Protein AF-A0A920NPB8-F1 (afdb_monomer_lite)

Foldseek 3Di:
DDPVVVVVVVVVVVVVQVVCCVVCVVVVDDGDDDDAAAEPDPVCPVHRPPSCPVHYHYDPDDD

Structure (mmCIF, N/CA/C/O backbone):
data_AF-A0A920NPB8-F1
#
_entry.id   AF-A0A920NPB8-F1
#
loop_
_atom_site.group_PDB
_atom_site.id
_atom_site.type_symbol
_atom_site.label_atom_id
_atom_site.label_alt_id
_atom_site.label_comp_id
_atom_site.label_asym_id
_atom_site.label_entity_id
_atom_site.label_seq_id
_atom_site.pdbx_PDB_ins_code
_atom_site.Cartn_x
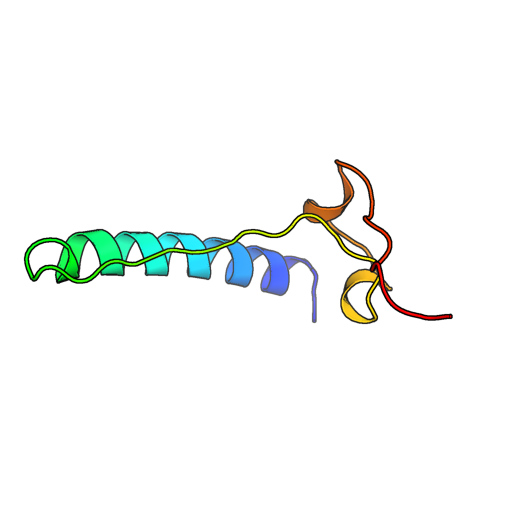_atom_site.Cartn_y
_atom_site.Cartn_z
_atom_site.occupancy
_atom_site.B_iso_or_equiv
_atom_site.auth_seq_id
_atom_site.auth_comp_id
_atom_site.auth_asym_id
_atom_site.auth_atom_id
_atom_site.pdbx_PDB_model_num
ATOM 1 N N . MET A 1 1 ? 13.267 10.292 -13.043 1.00 60.34 1 MET A N 1
ATOM 2 C CA . MET A 1 1 ? 13.185 10.235 -11.564 1.00 60.34 1 MET A CA 1
ATOM 3 C C . MET A 1 1 ? 14.221 9.226 -11.126 1.00 60.34 1 MET A C 1
ATOM 5 O O . MET A 1 1 ? 14.248 8.160 -11.727 1.00 60.34 1 MET A O 1
ATOM 9 N N . ASP A 1 2 ? 15.100 9.537 -10.178 1.00 81.12 2 ASP A N 1
ATOM 10 C CA . ASP A 1 2 ? 16.082 8.540 -9.753 1.00 81.12 2 ASP A CA 1
ATOM 11 C C . ASP A 1 2 ? 15.384 7.368 -9.010 1.00 81.12 2 ASP A C 1
ATOM 13 O O . ASP A 1 2 ? 14.355 7.576 -8.350 1.00 81.12 2 ASP A O 1
ATOM 17 N N . PRO A 1 3 ? 15.893 6.123 -9.125 1.00 72.50 3 PRO A N 1
ATOM 18 C CA . PRO A 1 3 ? 15.263 4.943 -8.522 1.00 72.50 3 PRO A CA 1
ATOM 19 C C . PRO A 1 3 ? 15.120 5.020 -6.996 1.00 72.50 3 PRO A C 1
ATOM 21 O O . PRO A 1 3 ? 14.204 4.417 -6.429 1.00 72.50 3 PRO A O 1
ATOM 24 N N . LEU A 1 4 ? 16.008 5.764 -6.327 1.00 79.50 4 LEU A N 1
ATOM 25 C CA . LEU A 1 4 ? 15.991 5.934 -4.876 1.00 79.50 4 LEU A CA 1
ATOM 26 C C . LEU A 1 4 ? 14.797 6.793 -4.460 1.00 79.50 4 LEU A C 1
ATOM 28 O O . LEU A 1 4 ? 14.010 6.366 -3.617 1.00 79.50 4 LEU A O 1
ATOM 32 N N . THR A 1 5 ? 14.592 7.942 -5.105 1.00 83.12 5 THR A N 1
ATOM 33 C CA . THR A 1 5 ? 13.457 8.826 -4.823 1.00 83.12 5 THR A CA 1
ATOM 34 C C . THR A 1 5 ? 12.131 8.126 -5.127 1.00 83.12 5 THR A C 1
ATOM 36 O O . THR A 1 5 ? 11.203 8.219 -4.328 1.00 83.12 5 THR A O 1
ATOM 39 N N . TYR A 1 6 ? 12.037 7.333 -6.203 1.00 77.75 6 TYR A N 1
ATOM 40 C CA . TYR A 1 6 ? 10.833 6.535 -6.483 1.00 77.75 6 TYR A CA 1
ATOM 41 C C . TYR A 1 6 ? 10.535 5.511 -5.375 1.00 77.75 6 TYR A C 1
ATOM 43 O O . TYR A 1 6 ? 9.397 5.416 -4.910 1.00 77.75 6 TYR A O 1
ATOM 51 N N . SER A 1 7 ? 11.551 4.772 -4.916 1.00 81.94 7 SER A N 1
ATOM 52 C CA . SER A 1 7 ? 11.400 3.780 -3.844 1.00 81.94 7 SER A CA 1
ATOM 53 C C . SER A 1 7 ? 11.007 4.423 -2.509 1.00 81.94 7 SER A C 1
ATOM 55 O O . SER A 1 7 ? 10.103 3.932 -1.828 1.00 81.94 7 SER A O 1
ATOM 57 N N . VAL A 1 8 ? 11.620 5.561 -2.162 1.00 85.88 8 VAL A N 1
ATOM 58 C CA . VAL A 1 8 ? 11.282 6.340 -0.960 1.00 85.88 8 VAL A CA 1
ATOM 59 C C . VAL A 1 8 ? 9.835 6.814 -1.022 1.00 85.88 8 VAL A C 1
ATOM 61 O O . VAL A 1 8 ? 9.081 6.613 -0.073 1.00 85.88 8 VAL A O 1
ATOM 64 N N . THR A 1 9 ? 9.409 7.385 -2.151 1.00 84.81 9 THR A N 1
ATOM 65 C CA . THR A 1 9 ? 8.023 7.837 -2.312 1.00 84.81 9 THR A CA 1
ATOM 66 C C . THR A 1 9 ? 7.032 6.668 -2.251 1.00 84.81 9 THR A C 1
ATOM 68 O O . THR A 1 9 ? 5.979 6.810 -1.635 1.00 84.81 9 THR A O 1
ATOM 71 N N . LYS A 1 10 ? 7.359 5.490 -2.807 1.00 84.56 10 LYS A N 1
ATOM 72 C CA . LYS A 1 10 ? 6.508 4.287 -2.706 1.00 84.56 10 LYS A CA 1
ATOM 73 C C . LYS A 1 10 ? 6.305 3.830 -1.261 1.00 84.56 10 LYS A C 1
ATOM 75 O O . LYS A 1 10 ? 5.170 3.561 -0.878 1.00 84.56 10 LYS A O 1
ATOM 80 N N . HIS A 1 11 ? 7.366 3.788 -0.456 1.00 84.75 11 HIS A N 1
ATOM 81 C CA . HIS A 1 11 ? 7.260 3.427 0.962 1.00 84.75 11 HIS A CA 1
ATOM 82 C C . HIS A 1 11 ? 6.529 4.502 1.777 1.00 84.75 11 HIS A C 1
ATOM 84 O O . HIS A 1 11 ? 5.680 4.171 2.602 1.00 84.75 11 HIS A O 1
ATOM 90 N N . ALA A 1 12 ? 6.781 5.785 1.498 1.00 88.31 12 ALA A N 1
ATOM 91 C CA . ALA A 1 12 ? 6.112 6.895 2.174 1.00 88.31 12 ALA A CA 1
ATOM 92 C C . ALA A 1 12 ? 4.584 6.849 2.008 1.00 88.31 12 ALA A C 1
ATOM 94 O O . ALA A 1 12 ? 3.852 7.140 2.951 1.00 88.31 12 ALA A O 1
ATOM 95 N N . VAL A 1 13 ? 4.094 6.439 0.833 1.00 87.00 13 VAL A N 1
ATOM 96 C CA . VAL A 1 13 ? 2.654 6.279 0.577 1.00 87.00 13 VAL A CA 1
ATOM 97 C C . VAL A 1 13 ? 2.031 5.201 1.469 1.00 87.00 13 VAL A C 1
ATOM 99 O O . VAL A 1 13 ? 0.931 5.409 1.978 1.00 87.00 13 VAL A O 1
ATOM 102 N N . VAL A 1 14 ? 2.724 4.081 1.700 1.00 89.00 14 VAL A N 1
ATOM 103 C CA . VAL A 1 14 ? 2.235 3.008 2.584 1.00 89.00 14 VAL A CA 1
ATOM 104 C C . VAL A 1 14 ? 2.155 3.505 4.028 1.00 89.00 14 VAL A C 1
ATOM 106 O O . VAL A 1 14 ? 1.089 3.433 4.637 1.00 89.00 14 VAL A O 1
ATOM 109 N N . SER A 1 15 ? 3.230 4.107 4.545 1.00 86.62 15 SER A N 1
ATOM 110 C CA . SER A 1 15 ? 3.247 4.651 5.911 1.00 86.62 15 SER A CA 1
ATOM 111 C C . SER A 1 15 ? 2.212 5.762 6.116 1.00 86.62 15 SER A C 1
ATOM 113 O O . SER A 1 15 ? 1.593 5.857 7.177 1.00 86.62 15 SER A O 1
ATOM 115 N N . LEU A 1 16 ? 1.968 6.591 5.096 1.00 87.88 16 LEU A N 1
ATOM 116 C CA . LEU A 1 16 ? 0.919 7.607 5.141 1.00 87.88 16 LEU A CA 1
ATOM 117 C C . LEU A 1 16 ? -0.479 6.976 5.200 1.00 87.88 16 LEU A C 1
ATOM 119 O O . LEU A 1 16 ? -1.318 7.414 5.989 1.00 87.88 16 LEU A O 1
ATOM 123 N N . ALA A 1 17 ? -0.737 5.942 4.396 1.00 88.12 17 ALA A N 1
ATOM 124 C CA . ALA A 1 17 ? -2.012 5.230 4.407 1.00 88.12 17 ALA A CA 1
ATOM 125 C C . ALA A 1 17 ? -2.285 4.566 5.769 1.00 88.12 17 ALA A C 1
ATOM 127 O O . ALA A 1 17 ? -3.406 4.643 6.279 1.00 88.12 17 ALA A O 1
ATOM 128 N N . GLU A 1 18 ? -1.264 3.977 6.393 1.00 89.25 18 GLU A N 1
ATOM 129 C CA . GLU A 1 18 ? -1.346 3.410 7.744 1.00 89.25 18 GLU A CA 1
ATOM 130 C C . GLU A 1 18 ? -1.656 4.477 8.793 1.00 89.25 18 GLU A C 1
ATOM 132 O O . GLU A 1 18 ? -2.566 4.308 9.610 1.00 89.25 18 GLU A O 1
ATOM 137 N N . TRP A 1 19 ? -0.959 5.613 8.743 1.00 91.50 19 TRP A N 1
ATOM 138 C CA . TRP A 1 19 ? -1.214 6.716 9.662 1.00 91.50 19 TRP A CA 1
ATOM 139 C C . TRP A 1 19 ? -2.644 7.256 9.532 1.00 91.50 19 TRP A C 1
ATOM 141 O O . TRP A 1 19 ? -3.311 7.489 10.544 1.00 91.50 19 TRP A O 1
ATOM 151 N N . LEU A 1 20 ? -3.158 7.393 8.305 1.00 88.19 20 LEU A N 1
ATOM 152 C CA . LEU A 1 20 ? -4.541 7.808 8.065 1.00 88.19 20 LEU A CA 1
ATOM 153 C C . LEU A 1 20 ? -5.542 6.775 8.597 1.00 88.19 20 LEU A C 1
ATOM 155 O O . LEU A 1 20 ? -6.537 7.145 9.221 1.00 88.19 20 LEU A O 1
ATOM 159 N N . LYS A 1 21 ? -5.269 5.479 8.409 1.00 88.25 21 LYS A N 1
ATOM 160 C CA . LYS A 1 21 ? -6.096 4.391 8.947 1.00 88.25 21 LYS A CA 1
ATOM 161 C C . LYS A 1 21 ? -6.147 4.428 10.476 1.00 88.25 21 LYS A C 1
ATOM 163 O O . LYS A 1 21 ? -7.221 4.253 11.043 1.00 88.25 21 LYS A O 1
ATOM 168 N N . ILE A 1 22 ? -5.023 4.676 11.146 1.00 88.56 22 ILE A N 1
ATOM 169 C CA . ILE A 1 22 ? -4.953 4.775 12.613 1.00 88.56 22 ILE A CA 1
ATOM 170 C C . ILE A 1 22 ? -5.695 6.021 13.108 1.00 88.56 22 ILE A C 1
ATOM 172 O O . ILE A 1 22 ? -6.513 5.934 14.025 1.00 88.56 22 ILE A O 1
ATOM 176 N N . THR A 1 23 ? -5.436 7.168 12.480 1.00 90.94 23 THR A N 1
ATOM 177 C CA . THR A 1 23 ? -5.961 8.472 12.904 1.00 90.94 23 THR A CA 1
ATOM 178 C C . THR A 1 23 ? -7.467 8.583 12.675 1.00 90.94 23 THR A C 1
ATOM 180 O O . THR A 1 23 ? -8.199 9.035 13.554 1.00 90.94 23 THR A O 1
ATOM 183 N N . TYR A 1 24 ? -7.950 8.129 11.516 1.00 87.75 24 TYR A N 1
ATOM 184 C CA . TYR A 1 24 ? -9.341 8.312 11.100 1.00 87.75 24 TYR A CA 1
ATOM 185 C C . TYR A 1 24 ? -10.179 7.028 11.125 1.00 87.75 24 TYR A C 1
ATOM 187 O O . TYR A 1 24 ? -11.401 7.089 10.981 1.00 87.75 24 TYR A O 1
ATOM 195 N N . GLY A 1 25 ? -9.570 5.867 11.380 1.00 84.69 25 GLY A N 1
ATOM 196 C CA . GLY A 1 25 ? -10.282 4.588 11.413 1.00 84.69 25 GLY A CA 1
ATOM 197 C C . GLY A 1 25 ? -11.365 4.526 12.488 1.00 84.69 25 GLY A C 1
ATOM 198 O O . GLY A 1 25 ? -12.429 3.961 12.253 1.00 84.69 25 GLY A O 1
ATOM 199 N N . LYS A 1 26 ? -11.150 5.178 13.640 1.00 84.50 26 LYS A N 1
ATOM 200 C CA . LYS A 1 26 ? -12.163 5.275 14.709 1.00 84.50 26 LYS A CA 1
ATOM 201 C C . LYS A 1 26 ? -13.353 6.172 14.348 1.00 84.50 26 LYS A C 1
ATOM 203 O O . LYS A 1 26 ? -14.398 6.054 14.974 1.00 84.50 26 LYS A O 1
ATOM 208 N N . MET A 1 27 ? -13.211 7.031 13.338 1.00 89.31 27 MET A N 1
ATOM 209 C CA . MET A 1 27 ? -14.289 7.871 12.798 1.00 89.31 27 MET A CA 1
ATOM 210 C C . MET A 1 27 ? -15.026 7.201 11.627 1.00 89.31 27 MET A C 1
ATOM 212 O O . MET A 1 27 ? -15.816 7.843 10.945 1.00 89.31 27 MET A O 1
ATOM 216 N N . GLY A 1 28 ? -14.765 5.913 11.376 1.00 85.12 28 GLY A N 1
ATOM 217 C CA . GLY A 1 28 ? -15.404 5.152 10.303 1.00 85.12 28 GLY A CA 1
ATOM 218 C C . GLY A 1 28 ? -14.782 5.356 8.917 1.00 85.12 28 GLY A C 1
ATOM 219 O O . GLY A 1 28 ? -15.331 4.856 7.939 1.00 85.12 28 GLY A O 1
ATOM 220 N N . ILE A 1 29 ? -13.640 6.047 8.802 1.00 85.88 29 ILE A N 1
ATOM 221 C CA . ILE A 1 29 ? -12.975 6.267 7.509 1.00 85.88 29 ILE A CA 1
ATOM 222 C C . ILE A 1 29 ? -12.112 5.053 7.146 1.00 85.88 29 ILE A C 1
ATOM 224 O O . ILE A 1 29 ? -11.147 4.703 7.831 1.00 85.88 29 ILE A O 1
ATOM 228 N N . GLY A 1 30 ? -12.460 4.402 6.035 1.00 83.56 30 GLY A N 1
ATOM 229 C CA . GLY A 1 30 ? -11.677 3.325 5.441 1.00 83.56 30 GLY A CA 1
ATOM 230 C C . GLY A 1 30 ? -10.581 3.867 4.526 1.00 83.56 30 GLY A C 1
ATOM 231 O O . GLY A 1 30 ? -10.868 4.581 3.573 1.00 83.56 30 GLY A O 1
ATOM 232 N N . VAL A 1 31 ? -9.330 3.490 4.790 1.00 87.50 31 VAL A N 1
ATOM 233 C CA . VAL A 1 31 ? -8.180 3.785 3.923 1.00 87.50 31 VAL A CA 1
ATOM 234 C C . VAL A 1 31 ? -7.653 2.471 3.357 1.00 87.50 31 VAL A C 1
ATOM 236 O O . VAL A 1 31 ? -7.527 1.492 4.097 1.00 87.50 31 VAL A O 1
ATOM 239 N N . SER A 1 32 ? -7.367 2.448 2.055 1.00 84.88 32 SER A N 1
ATOM 240 C CA . SER A 1 32 ? -6.728 1.325 1.366 1.00 84.88 32 SER A CA 1
ATOM 241 C C . SER A 1 32 ? -5.676 1.855 0.396 1.00 84.88 32 SER A C 1
ATOM 243 O O . SER A 1 32 ? -5.882 2.896 -0.228 1.00 84.88 32 SER A O 1
ATOM 245 N N . CYS A 1 33 ? -4.551 1.152 0.277 1.00 83.31 33 CYS A N 1
ATOM 246 C CA . CYS A 1 33 ? -3.573 1.382 -0.778 1.00 83.31 33 CYS A CA 1
ATOM 247 C C . CYS A 1 33 ? -3.416 0.096 -1.589 1.00 83.31 33 CYS A C 1
ATOM 249 O O . CYS A 1 33 ? -3.276 -0.989 -1.024 1.00 83.31 33 CYS A O 1
ATOM 251 N N . LEU A 1 34 ? -3.432 0.215 -2.914 1.00 80.44 34 LEU A N 1
ATOM 252 C CA . LEU A 1 34 ? -3.126 -0.895 -3.805 1.00 80.44 34 LEU A CA 1
ATOM 253 C C . LEU A 1 34 ? -1.677 -0.750 -4.272 1.00 80.44 34 LEU A C 1
ATOM 255 O 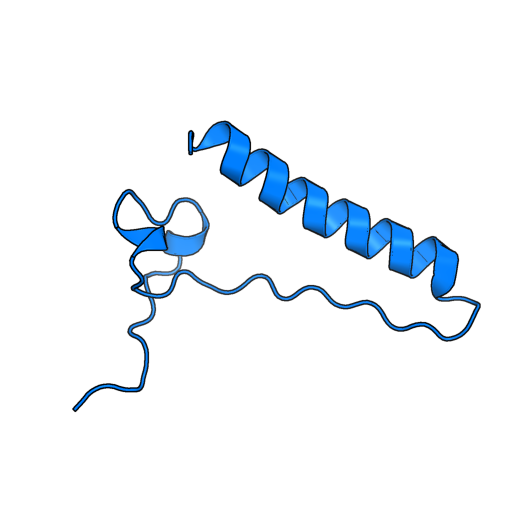O . LEU A 1 34 ? -1.320 0.268 -4.865 1.00 80.44 34 LEU A O 1
ATOM 259 N N . CYS A 1 35 ? -0.861 -1.771 -4.019 1.00 78.94 35 CYS A N 1
ATOM 260 C CA . CYS A 1 35 ? 0.491 -1.888 -4.558 1.00 78.94 35 CYS A CA 1
ATOM 261 C C . CYS A 1 35 ? 0.441 -2.828 -5.772 1.00 78.94 35 CYS A C 1
ATOM 263 O O . CYS A 1 35 ? 0.499 -4.043 -5.585 1.00 78.94 35 CYS A O 1
ATOM 265 N N . PRO A 1 36 ? 0.255 -2.307 -7.001 1.00 71.12 36 PRO A N 1
ATOM 266 C CA . PRO A 1 36 ? 0.147 -3.152 -8.182 1.00 71.12 36 PRO A CA 1
ATOM 267 C C . PRO A 1 36 ? 1.486 -3.825 -8.507 1.00 71.12 36 PRO A C 1
ATOM 269 O O . PRO A 1 36 ? 2.551 -3.225 -8.337 1.00 71.12 36 PRO A O 1
ATOM 272 N N . GLN A 1 37 ? 1.408 -5.050 -9.031 1.00 75.12 37 GLN A N 1
ATOM 273 C CA . GLN A 1 37 ? 2.519 -5.727 -9.706 1.00 75.12 37 GLN A CA 1
ATOM 274 C C . GLN A 1 37 ? 2.970 -4.912 -10.936 1.00 75.12 37 GLN A C 1
A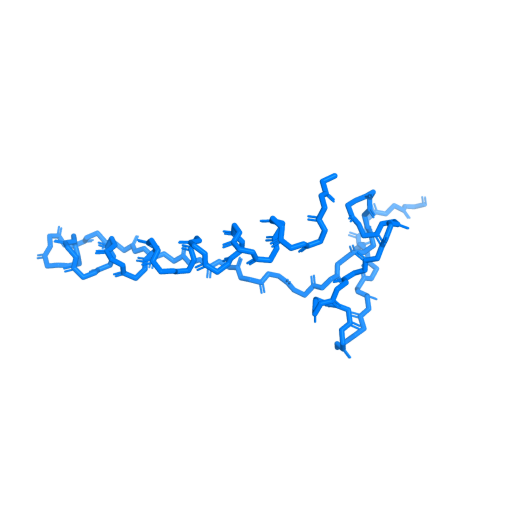TOM 276 O O . GLN A 1 37 ? 2.184 -4.121 -11.468 1.00 75.12 37 GLN A O 1
ATOM 281 N N . ALA A 1 38 ? 4.223 -5.059 -11.390 1.00 69.69 38 ALA A N 1
ATOM 282 C CA . ALA A 1 38 ? 4.694 -4.337 -12.572 1.00 69.69 38 ALA A CA 1
ATOM 283 C C . ALA A 1 38 ? 3.825 -4.660 -13.788 1.00 69.69 38 ALA A C 1
ATOM 285 O O . ALA A 1 38 ? 3.661 -5.818 -14.156 1.00 69.69 38 ALA A O 1
ATOM 286 N N . VAL A 1 39 ? 3.312 -3.618 -14.435 1.00 75.25 39 VAL A N 1
ATOM 287 C CA . VAL A 1 39 ? 2.584 -3.706 -15.703 1.00 75.25 39 VAL A CA 1
ATOM 288 C C . VAL A 1 39 ? 3.418 -3.019 -16.771 1.00 75.25 39 VAL A C 1
ATOM 290 O O . VAL A 1 39 ? 3.983 -1.955 -16.498 1.00 75.25 39 VAL A O 1
ATOM 293 N N . ARG A 1 40 ? 3.480 -3.589 -17.981 1.00 71.44 40 ARG A N 1
ATOM 294 C CA . ARG A 1 40 ? 4.202 -2.981 -19.106 1.00 71.44 40 ARG A CA 1
ATOM 295 C C . ARG A 1 40 ? 3.569 -1.632 -19.448 1.00 71.44 40 ARG A C 1
ATOM 297 O O . ARG A 1 40 ? 2.532 -1.547 -20.096 1.00 71.44 40 ARG A O 1
ATOM 304 N N . THR A 1 41 ? 4.208 -0.565 -18.991 1.00 76.44 41 THR A N 1
ATOM 305 C CA . THR A 1 41 ? 3.807 0.827 -19.214 1.00 76.44 41 THR A CA 1
ATOM 306 C C . THR A 1 41 ? 5.045 1.666 -19.519 1.00 76.44 41 THR A C 1
ATOM 308 O O . THR A 1 41 ? 6.176 1.226 -19.296 1.00 76.44 41 THR A O 1
ATOM 311 N N . ALA A 1 42 ? 4.856 2.910 -19.968 1.00 73.50 42 ALA A N 1
ATOM 312 C CA . ALA A 1 42 ? 5.968 3.850 -20.126 1.00 73.50 42 ALA A CA 1
ATOM 313 C C . ALA A 1 42 ? 6.752 4.063 -18.810 1.00 73.50 42 ALA A C 1
ATOM 315 O O . ALA A 1 42 ? 7.943 4.341 -18.847 1.00 73.50 42 ALA A O 1
ATOM 316 N N . MET A 1 43 ? 6.114 3.860 -17.646 1.00 70.25 43 MET A N 1
ATOM 317 C CA . MET A 1 43 ? 6.747 3.977 -16.324 1.00 70.25 43 MET A CA 1
ATOM 318 C C . MET A 1 43 ? 7.734 2.837 -16.020 1.00 70.25 43 MET A C 1
ATOM 320 O O . MET A 1 43 ? 8.670 3.039 -15.257 1.00 70.25 43 MET A O 1
ATOM 324 N N . THR A 1 44 ? 7.552 1.652 -16.611 1.00 69.12 44 THR A N 1
ATOM 325 C CA . THR A 1 44 ? 8.460 0.501 -16.438 1.00 69.12 44 THR A CA 1
ATOM 326 C C . THR A 1 44 ? 9.562 0.433 -17.500 1.00 69.12 44 THR A C 1
ATOM 328 O O . THR A 1 44 ? 10.389 -0.474 -17.450 1.00 69.12 44 THR A O 1
ATOM 331 N N . ALA A 1 45 ? 9.575 1.359 -18.470 1.00 65.25 45 ALA A N 1
ATOM 332 C CA . ALA A 1 45 ? 10.485 1.337 -19.620 1.00 65.25 45 ALA A CA 1
ATOM 333 C C . ALA A 1 45 ? 11.968 1.498 -19.236 1.00 65.25 45 ALA A C 1
ATOM 335 O O . ALA A 1 45 ? 12.831 0.933 -19.899 1.00 65.25 45 ALA A O 1
ATOM 336 N N . GLU A 1 46 ? 12.256 2.207 -18.141 1.00 64.50 46 GLU A N 1
ATOM 337 C CA . GLU A 1 46 ? 13.614 2.389 -17.598 1.00 64.50 46 GLU A CA 1
ATOM 338 C C . GLU A 1 46 ? 13.950 1.394 -16.466 1.00 64.50 46 GLU A C 1
ATOM 340 O O . GLU A 1 46 ? 15.004 1.488 -15.839 1.00 64.50 46 GLU A O 1
ATOM 345 N N . GLY A 1 47 ? 13.069 0.419 -16.206 1.00 63.47 47 GLY A N 1
ATOM 346 C CA . GLY A 1 47 ? 13.238 -0.611 -15.181 1.00 63.47 47 GLY A CA 1
ATOM 347 C C . GLY A 1 47 ? 12.006 -0.762 -14.287 1.00 63.47 47 GLY A C 1
ATOM 348 O O . GLY A 1 47 ? 11.461 0.209 -13.772 1.00 63.47 47 GLY A O 1
ATOM 349 N N . ALA A 1 48 ? 11.569 -2.004 -14.066 1.00 64.38 48 ALA A N 1
ATOM 350 C CA . ALA A 1 48 ? 10.402 -2.312 -13.232 1.00 64.38 48 ALA A CA 1
ATOM 351 C C . ALA A 1 48 ? 10.703 -2.334 -11.715 1.00 64.38 48 ALA A C 1
ATOM 353 O O . ALA A 1 48 ? 9.784 -2.457 -10.904 1.00 64.38 48 ALA A O 1
ATOM 354 N N . GLY A 1 49 ? 11.975 -2.212 -11.314 1.00 69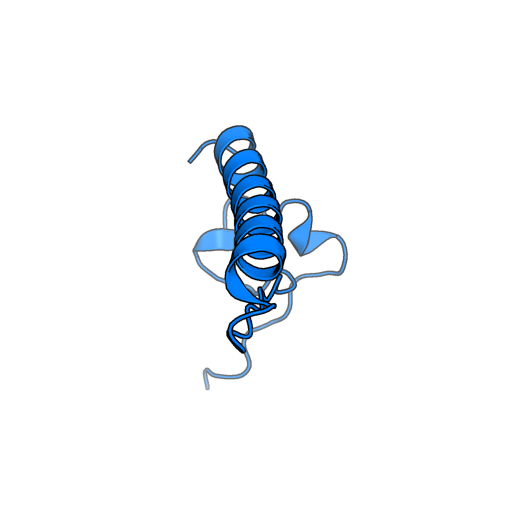.00 49 GLY A N 1
ATOM 355 C CA . GLY A 1 49 ? 12.397 -2.278 -9.911 1.00 69.00 49 GLY A CA 1
ATOM 356 C C . GLY A 1 49 ? 11.875 -3.533 -9.196 1.00 69.00 49 GLY A C 1
ATOM 357 O O . GLY A 1 49 ? 11.736 -4.593 -9.804 1.00 69.00 49 GLY A O 1
ATOM 358 N N . VAL A 1 50 ? 11.530 -3.401 -7.910 1.00 65.31 50 VAL A N 1
ATOM 359 C CA . VAL A 1 50 ? 10.934 -4.490 -7.107 1.00 65.31 50 VAL A CA 1
ATOM 360 C C . VAL A 1 50 ? 9.586 -4.948 -7.677 1.00 65.31 50 VAL A C 1
ATOM 362 O O . VAL A 1 50 ? 9.222 -6.102 -7.528 1.00 65.31 50 VAL A O 1
ATOM 365 N N . ALA A 1 51 ? 8.853 -4.097 -8.398 1.00 64.62 51 ALA A N 1
ATOM 366 C CA . ALA A 1 51 ? 7.575 -4.501 -8.981 1.00 64.62 51 ALA A CA 1
ATOM 367 C C . ALA A 1 51 ? 7.735 -5.559 -10.095 1.00 64.62 51 ALA A C 1
ATOM 369 O O . ALA A 1 51 ? 6.769 -6.250 -10.407 1.00 64.62 51 ALA A O 1
ATOM 370 N N . GLY A 1 52 ? 8.931 -5.686 -10.689 1.00 60.16 52 GLY A N 1
ATOM 371 C CA . GLY A 1 52 ? 9.240 -6.652 -11.748 1.00 60.16 52 GLY A CA 1
ATOM 372 C C . GLY A 1 52 ? 9.767 -8.007 -11.271 1.00 60.16 52 GLY A C 1
ATOM 373 O O . GLY A 1 52 ? 9.975 -8.875 -12.116 1.00 60.16 52 GLY A O 1
ATOM 374 N N . ILE A 1 53 ? 9.987 -8.207 -9.963 1.00 64.56 53 ILE A N 1
ATOM 375 C CA . ILE A 1 53 ? 10.514 -9.480 -9.430 1.00 64.56 53 ILE A CA 1
ATOM 376 C C . ILE A 1 53 ? 9.550 -10.654 -9.648 1.00 64.56 53 ILE A C 1
ATOM 378 O O . ILE A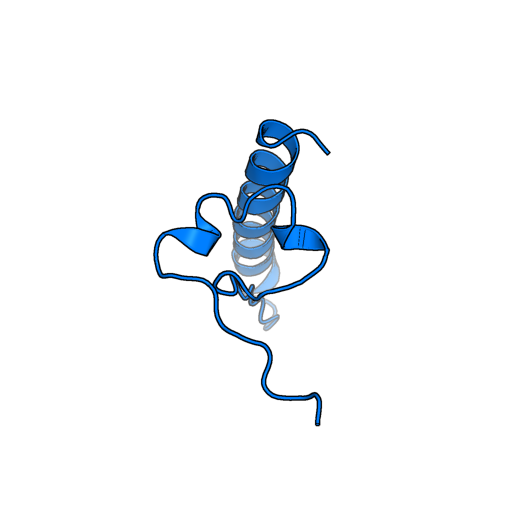 1 53 ? 10.007 -11.756 -9.930 1.00 64.56 53 ILE A O 1
ATOM 382 N N . ASP A 1 54 ? 8.240 -10.393 -9.627 1.00 61.94 54 ASP A N 1
ATOM 383 C CA . ASP A 1 54 ? 7.173 -11.363 -9.933 1.00 61.94 54 ASP A CA 1
ATOM 384 C C . ASP A 1 54 ? 6.759 -11.365 -11.421 1.00 61.94 54 ASP A C 1
ATOM 386 O O . ASP A 1 54 ? 5.727 -11.917 -11.806 1.00 61.94 54 ASP A O 1
ATOM 390 N N . GLY A 1 55 ? 7.568 -10.749 -12.288 1.00 69.00 55 GLY A N 1
ATOM 391 C CA . GLY A 1 55 ? 7.295 -10.631 -13.717 1.00 69.00 55 GLY A CA 1
ATOM 392 C C . GLY A 1 55 ? 6.392 -9.447 -14.073 1.00 69.00 55 GLY A C 1
ATOM 393 O O . GLY A 1 55 ? 5.631 -8.925 -13.255 1.00 69.00 55 GLY A O 1
ATOM 394 N N . ILE A 1 56 ? 6.506 -8.999 -15.324 1.00 71.50 56 ILE A N 1
ATOM 395 C CA . ILE A 1 56 ? 5.742 -7.870 -15.861 1.00 71.50 56 ILE A CA 1
ATOM 396 C C . ILE A 1 56 ? 4.436 -8.400 -16.458 1.00 71.50 56 ILE A C 1
ATOM 398 O O . ILE A 1 56 ? 4.454 -9.214 -17.379 1.00 71.50 56 ILE A O 1
ATOM 402 N N . ILE A 1 57 ? 3.304 -7.919 -15.951 1.00 76.94 57 ILE A N 1
ATOM 403 C CA . ILE A 1 57 ? 1.979 -8.189 -16.505 1.00 76.94 57 ILE A CA 1
ATOM 404 C C . ILE A 1 57 ? 1.807 -7.375 -17.791 1.00 76.94 57 ILE A C 1
ATOM 406 O O . ILE A 1 57 ? 2.016 -6.159 -17.815 1.00 76.94 57 ILE A O 1
ATOM 410 N N . GLU A 1 58 ? 1.379 -8.036 -18.863 1.00 75.00 58 GLU A N 1
ATOM 411 C CA . GLU A 1 58 ? 0.949 -7.350 -20.080 1.00 75.00 58 GLU A CA 1
ATOM 412 C C 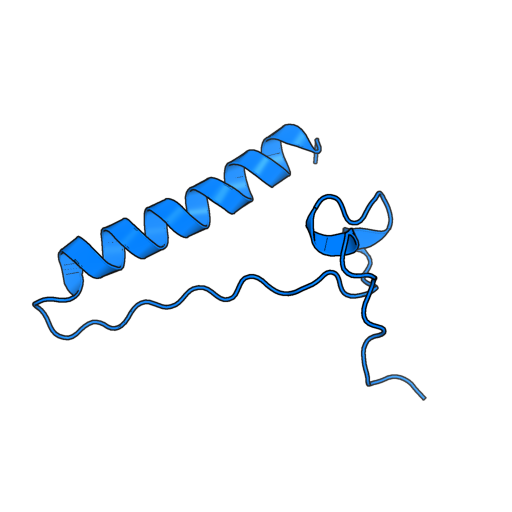. GLU A 1 58 ? -0.446 -6.727 -19.870 1.00 75.00 58 GLU A C 1
ATOM 414 O O . GLU A 1 58 ? -1.354 -7.403 -19.369 1.00 75.00 58 GLU A O 1
ATOM 419 N N . PRO A 1 59 ? -0.659 -5.448 -20.227 1.00 72.38 59 PRO A N 1
ATOM 420 C CA . PRO A 1 59 ? -1.962 -4.811 -20.092 1.00 72.38 59 PRO A CA 1
ATOM 421 C C . PRO A 1 59 ? -2.982 -5.479 -21.025 1.00 72.38 59 PRO A C 1
ATOM 423 O O . PRO A 1 59 ? -2.809 -5.525 -22.242 1.00 72.38 59 PRO A O 1
ATOM 426 N N . LYS A 1 60 ? -4.084 -5.995 -20.469 1.00 66.38 60 LYS A N 1
ATOM 427 C CA . LYS A 1 60 ? -5.158 -6.610 -21.260 1.00 66.38 60 LYS A CA 1
ATOM 428 C C . LYS A 1 60 ? -6.025 -5.510 -21.884 1.00 66.38 60 LYS A C 1
ATOM 430 O O . LYS A 1 60 ? -7.011 -5.085 -21.290 1.00 66.38 60 LYS A O 1
ATOM 435 N N . GLY A 1 61 ? -5.620 -5.033 -23.062 1.00 61.31 61 GLY A N 1
ATOM 436 C CA . GLY A 1 61 ? -6.361 -4.036 -23.835 1.00 61.31 61 GLY A CA 1
ATOM 437 C C . GLY A 1 61 ? -5.517 -3.272 -24.856 1.00 61.31 61 GLY A C 1
ATOM 438 O O . GLY A 1 61 ? -5.281 -2.086 -24.674 1.00 61.31 61 GLY A O 1
ATOM 439 N N . SER A 1 62 ? -5.116 -3.926 -25.944 1.00 43.97 62 SER A N 1
ATOM 440 C CA . SER A 1 62 ? -4.978 -3.296 -27.263 1.00 43.97 62 SER A CA 1
ATOM 441 C C . SER A 1 62 ? -4.960 -4.407 -28.309 1.00 43.97 62 SER A C 1
ATOM 443 O O . SER A 1 62 ? -4.056 -5.242 -28.309 1.00 43.97 62 SER A O 1
ATOM 445 N N . SER A 1 63 ? -6.017 -4.446 -29.118 1.00 40.38 63 SER A N 1
ATOM 446 C CA . SER A 1 63 ? -6.050 -5.080 -30.441 1.00 40.38 63 SER A CA 1
ATOM 447 C C . SER A 1 63 ? -4.787 -4.821 -31.252 1.00 40.38 63 SER A C 1
ATOM 449 O O . SER A 1 63 ? -4.297 -3.672 -31.149 1.00 40.38 63 SER A O 1
#

Radius of gyration: 15.12 Å; chains: 1; bounding box: 32×22×45 Å

Sequence (63 aa):
MDPLTYSVTKHAVVSLAEWLKITYGKMGIGVSCLCPQAVRTAMTAEGAGVAGIDGIIEPKGSS

pLDDT: mean 76.63, std 11.19, range [40.38, 91.5]

Secondary structure (DSSP, 8-state):
--HHHHHHHHHHHHHHHHHHHHHHGGGT-------PPPBSSGGGTT--GGGGTT-PBPPS---